Protein AF-A0A519YRK5-F1 (afdb_monomer_lite)

pLDDT: mean 95.74, std 6.8, range [46.75, 98.69]

Secondary structure (DSSP, 8-state):
-PPPPPGGGG-PPTT--GGGHHHHHHHHHHHHHHHHHTTT--GGGTT--GGG---HHHHHHHHHHHHHHHHHHHTTPPPPHHHHHHHHHTTS--TT---HHHHHHHHHHHHHHH-

Foldseek 3Di:
DDPDDQQVRVDADPPDDPVCRVVLSVLVNVLVVLCVVLVVPDLVQQLDQVVNHQGVVLVLLCLLLVLVVVVCVVVVHDDDPVSVVSVVCRSHADPVGDDSVVSSVSSVVSSVVVD

Sequence (115 aa):
MAQKLEVWQRGPVPNVTPILQPVAHALLQAREEINEYMLDYPLEKLWVRPAGMASVGFHLQHLSGVLDRVFTYAKGQPLSEFQFQQLSEEGNDSTSGYKVSDLINRYNLQVDKAM

Radius of gyration: 15.7 Å; chains: 1; bounding box: 41×33×37 Å

Structure (mmCIF, N/CA/C/O backbone):
data_AF-A0A519YRK5-F1
#
_entry.id   AF-A0A519YRK5-F1
#
loop_
_atom_site.group_PDB
_atom_site.id
_atom_site.type_symbol
_atom_site.label_atom_id
_atom_site.label_alt_id
_atom_site.label_comp_id
_atom_site.label_asym_id
_atom_site.label_entity_id
_atom_site.label_seq_id
_atom_site.pdbx_PDB_ins_code
_atom_site.Cartn_x
_atom_site.Cartn_y
_atom_site.Cartn_z
_atom_site.occupancy
_atom_site.B_iso_or_equiv
_atom_site.auth_seq_id
_atom_site.auth_comp_id
_atom_site.auth_asym_id
_atom_site.auth_atom_id
_atom_site.pdbx_PDB_model_num
ATOM 1 N N . MET A 1 1 ? -18.281 -19.815 -15.051 1.00 46.75 1 MET A N 1
ATOM 2 C CA . MET A 1 1 ? -17.504 -19.609 -13.812 1.00 46.75 1 MET A CA 1
ATOM 3 C C . MET A 1 1 ? -18.181 -18.487 -13.049 1.00 46.75 1 MET A C 1
ATOM 5 O O . MET A 1 1 ? -18.522 -17.500 -13.687 1.00 46.75 1 MET A O 1
ATOM 9 N N . ALA A 1 2 ? -18.481 -18.656 -11.761 1.00 56.06 2 ALA A N 1
ATOM 10 C CA . ALA A 1 2 ? -19.062 -17.565 -10.982 1.00 56.06 2 ALA A CA 1
ATOM 11 C C . ALA A 1 2 ? -18.014 -16.453 -10.841 1.00 56.06 2 ALA A C 1
ATOM 13 O O . ALA A 1 2 ? -16.861 -16.740 -10.520 1.00 56.06 2 ALA A O 1
ATOM 14 N N . GLN A 1 3 ? -18.397 -15.213 -11.131 1.00 80.25 3 GLN A N 1
ATOM 15 C CA . GLN A 1 3 ? -17.519 -14.065 -10.949 1.00 80.25 3 GLN A CA 1
ATOM 16 C C . GLN A 1 3 ? -17.228 -13.902 -9.454 1.00 80.25 3 GLN A C 1
ATOM 18 O O . GLN A 1 3 ? -18.146 -13.960 -8.633 1.00 80.25 3 GLN A O 1
ATOM 23 N N . LYS A 1 4 ? -15.948 -13.752 -9.097 1.00 89.19 4 LYS A N 1
ATOM 24 C CA . LYS A 1 4 ? -15.533 -13.472 -7.721 1.00 89.19 4 LYS A CA 1
ATOM 25 C C . LYS A 1 4 ? -16.191 -12.159 -7.298 1.00 89.19 4 LYS A C 1
ATOM 27 O O . LYS A 1 4 ? -15.974 -11.138 -7.941 1.00 89.19 4 LYS A O 1
ATOM 32 N N . LEU A 1 5 ? -17.013 -12.205 -6.252 1.00 96.25 5 LEU A N 1
ATOM 33 C CA . LEU A 1 5 ? -17.647 -11.010 -5.699 1.00 96.25 5 LEU A CA 1
ATOM 34 C C . LEU A 1 5 ? -16.571 -10.032 -5.223 1.00 96.25 5 LEU A C 1
ATOM 36 O O . LEU A 1 5 ? -15.593 -10.456 -4.603 1.00 96.25 5 LEU A O 1
ATOM 40 N N . GLU A 1 6 ? -16.756 -8.738 -5.459 1.00 96.88 6 GLU A N 1
ATOM 41 C CA . GLU A 1 6 ? -15.890 -7.705 -4.878 1.00 96.88 6 GLU A CA 1
ATOM 42 C C . GLU A 1 6 ? -16.026 -7.701 -3.353 1.00 96.88 6 GLU A C 1
ATOM 44 O O . GLU A 1 6 ? -17.045 -8.138 -2.815 1.00 96.88 6 GLU A O 1
ATOM 49 N N . VAL A 1 7 ? -15.013 -7.228 -2.627 1.00 97.88 7 VAL A N 1
ATOM 50 C CA . VAL A 1 7 ? -14.988 -7.333 -1.159 1.00 97.88 7 VAL A CA 1
ATOM 51 C C . VAL A 1 7 ? -16.215 -6.677 -0.510 1.00 97.88 7 VAL A C 1
ATOM 53 O O . VAL A 1 7 ? -16.791 -7.255 0.411 1.00 97.88 7 VAL A O 1
ATOM 56 N N . TRP A 1 8 ? -16.687 -5.539 -1.026 1.00 97.25 8 TRP A N 1
ATOM 57 C CA . TRP A 1 8 ? -17.882 -4.862 -0.502 1.00 97.25 8 TRP A CA 1
ATOM 58 C C . TRP A 1 8 ? -19.176 -5.679 -0.668 1.00 97.25 8 TRP A C 1
ATOM 60 O O . TRP A 1 8 ? -20.111 -5.530 0.118 1.00 97.25 8 TRP A O 1
ATOM 70 N N . GLN A 1 9 ? -19.234 -6.581 -1.654 1.00 97.50 9 GLN A N 1
ATOM 71 C CA . GLN A 1 9 ? -20.386 -7.455 -1.910 1.00 97.50 9 GLN A CA 1
ATOM 72 C C . GLN A 1 9 ? -20.417 -8.677 -0.982 1.00 97.50 9 GLN A C 1
ATOM 74 O O . GLN A 1 9 ? -21.390 -9.430 -0.985 1.00 97.50 9 GLN A O 1
ATOM 79 N N . ARG A 1 10 ? -19.361 -8.898 -0.188 1.00 96.81 10 ARG A N 1
ATOM 80 C CA . ARG A 1 10 ? -19.217 -10.066 0.701 1.00 96.81 10 ARG A CA 1
ATOM 81 C C . ARG A 1 10 ? -19.755 -9.823 2.111 1.00 96.81 10 ARG A C 1
ATOM 83 O O . ARG A 1 10 ? -19.690 -10.719 2.948 1.00 96.81 10 ARG A O 1
ATOM 90 N N . GLY A 1 11 ? -20.308 -8.638 2.367 1.00 96.88 11 GLY A N 1
ATOM 91 C CA . GLY A 1 11 ? -20.861 -8.255 3.663 1.00 96.88 11 GLY A CA 1
ATOM 92 C C . GLY A 1 11 ? -19.851 -7.558 4.584 1.00 96.88 11 GLY A C 1
ATOM 93 O O . GLY A 1 11 ? -18.763 -7.171 4.151 1.00 96.88 11 GLY A O 1
ATOM 94 N N . PRO A 1 12 ? -20.225 -7.321 5.852 1.00 97.88 12 PRO A N 1
ATOM 95 C CA . PRO A 1 12 ? -19.414 -6.543 6.781 1.00 97.88 12 PRO A CA 1
ATOM 96 C C . PRO A 1 12 ? -18.146 -7.290 7.212 1.00 97.88 12 PRO A C 1
ATOM 98 O O . PRO A 1 12 ? -18.176 -8.486 7.499 1.00 97.88 12 PRO A O 1
ATOM 101 N N . VAL A 1 13 ? -17.042 -6.554 7.331 1.00 98.12 13 VAL A N 1
ATOM 102 C CA . VAL A 1 13 ? -15.798 -7.043 7.929 1.00 98.12 13 VAL A CA 1
ATOM 103 C C . VAL A 1 13 ? -15.972 -7.119 9.454 1.00 98.12 13 VAL A C 1
ATOM 105 O O . VAL A 1 13 ? -16.388 -6.120 10.057 1.00 98.12 13 VAL A O 1
ATOM 108 N N . PRO A 1 14 ? -15.687 -8.268 10.100 1.00 96.94 14 PRO A N 1
ATOM 109 C CA . PRO A 1 14 ? -15.778 -8.402 11.552 1.00 96.94 14 PRO A CA 1
ATOM 110 C C . PRO A 1 14 ? -14.907 -7.378 12.282 1.00 96.94 14 PRO A C 1
ATOM 112 O O . PRO A 1 14 ? -13.838 -7.016 11.804 1.00 96.94 14 PRO A O 1
ATOM 115 N N . ASN A 1 15 ? -15.347 -6.943 13.465 1.00 96.00 15 ASN A N 1
ATOM 116 C CA . ASN A 1 15 ? -14.627 -6.000 14.335 1.00 96.00 15 ASN A CA 1
ATOM 117 C C . ASN A 1 15 ? -14.379 -4.594 13.743 1.00 96.00 15 ASN A C 1
ATOM 119 O O . ASN A 1 15 ? -13.685 -3.794 14.363 1.00 96.00 15 ASN A O 1
ATOM 123 N N . VAL A 1 16 ? -14.997 -4.251 12.605 1.00 97.50 16 VAL A N 1
ATOM 124 C CA . VAL A 1 16 ? -14.956 -2.904 12.015 1.00 97.50 16 VAL A CA 1
ATOM 125 C C . VAL A 1 16 ? -16.280 -2.178 12.258 1.00 97.50 16 VAL A C 1
ATOM 127 O O . VAL A 1 16 ? -17.353 -2.660 11.882 1.00 97.50 16 VAL A O 1
ATOM 130 N N . THR A 1 17 ? -16.218 -0.987 12.860 1.00 97.00 17 THR A N 1
ATOM 131 C CA . THR A 1 17 ? -17.389 -0.124 13.095 1.00 97.00 17 THR A CA 1
ATOM 132 C C . THR A 1 17 ? -18.146 0.144 11.785 1.00 97.00 17 THR A C 1
ATOM 134 O O . THR A 1 17 ? -17.496 0.436 10.781 1.00 97.00 17 THR A O 1
ATOM 137 N N . PRO A 1 18 ? -19.497 0.132 11.760 1.00 97.25 18 PRO A N 1
ATOM 138 C CA . 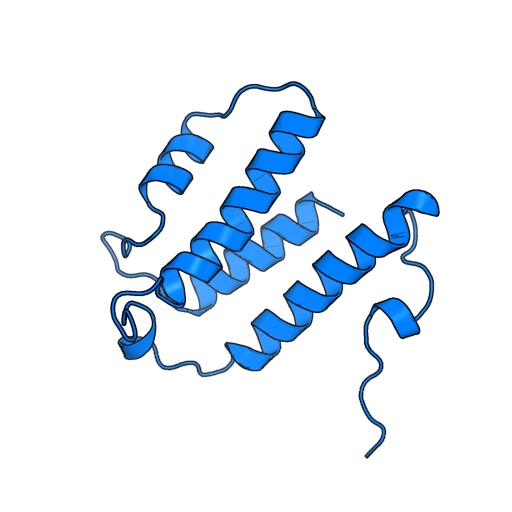PRO A 1 18 ? -20.278 0.257 10.523 1.00 97.25 18 PRO A CA 1
ATOM 139 C C . PRO A 1 18 ? -19.888 1.429 9.612 1.00 97.25 18 PRO A C 1
ATOM 141 O O . PRO A 1 18 ? -19.811 1.260 8.400 1.00 97.25 18 PRO A O 1
ATOM 144 N N . ILE A 1 19 ? -19.575 2.597 10.182 1.00 97.81 19 ILE A N 1
ATOM 145 C CA . ILE A 1 19 ? -19.186 3.786 9.406 1.00 97.81 19 ILE A CA 1
ATOM 146 C C . ILE A 1 19 ? -17.819 3.647 8.708 1.00 97.81 19 ILE A C 1
ATOM 148 O O . ILE A 1 19 ? -17.551 4.353 7.743 1.00 97.81 19 ILE A O 1
ATOM 152 N N . LEU A 1 20 ? -16.965 2.725 9.167 1.00 96.88 20 LEU A N 1
ATOM 153 C CA . LEU A 1 20 ? -15.633 2.461 8.612 1.00 96.88 20 LEU A CA 1
ATOM 154 C C . LEU A 1 20 ? -15.604 1.262 7.651 1.00 96.88 20 LEU A C 1
ATOM 156 O O . LEU A 1 20 ? -14.566 0.995 7.050 1.00 96.88 20 LEU A O 1
ATOM 160 N N . GLN A 1 21 ? -16.730 0.565 7.462 1.00 98.19 21 GLN A N 1
ATOM 161 C CA . GLN A 1 21 ? -16.826 -0.579 6.547 1.00 98.19 21 GLN A CA 1
ATOM 162 C C . GLN A 1 21 ? -16.338 -0.255 5.123 1.00 98.19 21 GLN A C 1
ATOM 164 O O . GLN A 1 21 ? -15.522 -1.021 4.615 1.00 98.19 21 GLN A O 1
ATOM 169 N N . PRO A 1 22 ? -16.700 0.889 4.498 1.00 98.00 22 PRO A N 1
ATOM 170 C CA . PRO A 1 22 ? -16.210 1.209 3.156 1.00 98.00 22 PRO A CA 1
ATOM 171 C C . PRO A 1 22 ? -14.682 1.324 3.072 1.00 98.00 22 PRO A C 1
ATOM 173 O O . PRO A 1 22 ? -14.092 0.937 2.067 1.00 98.00 22 PRO A O 1
ATOM 176 N N . VAL A 1 23 ? -14.031 1.819 4.132 1.00 97.06 23 VAL A N 1
ATOM 177 C CA . VAL A 1 23 ? -12.565 1.921 4.193 1.00 97.06 23 VAL A CA 1
ATOM 178 C C . VAL A 1 23 ? -11.947 0.528 4.275 1.00 97.06 23 VAL A C 1
ATOM 180 O O . VAL A 1 23 ? -11.052 0.215 3.496 1.00 97.06 23 VAL A O 1
ATOM 183 N N . ALA A 1 24 ? -12.460 -0.330 5.159 1.00 98.25 24 ALA A N 1
ATOM 184 C CA . ALA A 1 24 ? -12.008 -1.715 5.273 1.00 98.25 24 ALA A CA 1
ATOM 185 C C . ALA A 1 24 ? -12.184 -2.490 3.958 1.00 98.25 24 ALA A C 1
ATOM 187 O O . ALA A 1 24 ? -11.262 -3.165 3.503 1.00 98.25 24 ALA A O 1
ATOM 188 N N . HIS A 1 25 ? -13.344 -2.355 3.307 1.00 98.56 25 HIS A N 1
ATOM 189 C CA . HIS A 1 25 ? -13.605 -2.973 2.008 1.00 98.56 25 HIS A CA 1
ATOM 190 C C . HIS A 1 25 ? -12.632 -2.488 0.936 1.00 98.56 25 HIS A C 1
ATOM 192 O O . HIS A 1 25 ? -12.099 -3.317 0.207 1.00 98.56 25 HIS A O 1
ATOM 198 N N . ALA A 1 26 ? -12.359 -1.182 0.863 1.00 98.12 26 ALA A N 1
ATOM 199 C CA . ALA A 1 26 ? -11.423 -0.624 -0.110 1.00 98.12 26 ALA A CA 1
ATOM 200 C C . ALA A 1 26 ? -9.986 -1.128 0.105 1.00 98.12 26 ALA A C 1
ATOM 202 O O . ALA A 1 26 ? -9.323 -1.505 -0.859 1.00 98.12 26 ALA A O 1
ATOM 203 N N . LEU A 1 27 ? -9.513 -1.186 1.355 1.00 98.25 27 LEU A N 1
ATOM 204 C CA . LEU A 1 27 ? -8.172 -1.688 1.676 1.00 98.25 27 LEU A CA 1
ATOM 205 C C . LEU A 1 27 ? -8.013 -3.173 1.326 1.00 98.25 27 LEU A C 1
ATOM 207 O O . LEU A 1 27 ? -7.003 -3.578 0.749 1.00 98.25 27 LEU A O 1
ATOM 211 N N . LEU A 1 28 ? -9.020 -3.985 1.646 1.00 98.44 28 LEU A N 1
ATOM 212 C CA . LEU A 1 28 ? -9.031 -5.409 1.318 1.00 98.44 28 LEU A CA 1
ATOM 213 C C . LEU A 1 28 ? -9.173 -5.652 -0.193 1.00 98.44 28 LEU A C 1
ATOM 215 O O . LEU A 1 28 ? -8.505 -6.537 -0.721 1.00 98.44 28 LEU A O 1
ATOM 219 N N . GLN A 1 29 ? -9.984 -4.858 -0.900 1.00 98.44 29 GLN A N 1
ATOM 220 C CA . GLN A 1 29 ? -10.118 -4.939 -2.358 1.00 98.44 29 GLN A CA 1
ATOM 221 C C . GLN A 1 29 ? -8.791 -4.597 -3.043 1.00 98.44 29 GLN A C 1
ATOM 223 O O . GLN A 1 29 ? -8.296 -5.391 -3.839 1.00 98.44 29 GLN A O 1
ATOM 228 N N . ALA A 1 30 ? -8.170 -3.474 -2.668 1.00 98.25 30 ALA A N 1
ATOM 229 C CA . ALA A 1 30 ? -6.875 -3.069 -3.203 1.00 98.25 30 ALA A CA 1
ATOM 230 C C . ALA A 1 30 ? -5.798 -4.130 -2.935 1.00 98.25 30 ALA A C 1
ATOM 232 O O . ALA A 1 30 ? -4.996 -4.434 -3.815 1.00 98.25 30 ALA A O 1
ATOM 233 N N . ARG A 1 31 ? -5.801 -4.754 -1.747 1.00 98.50 31 ARG A N 1
ATOM 234 C CA . ARG A 1 31 ? -4.915 -5.884 -1.444 1.00 98.50 31 ARG A CA 1
ATOM 235 C C . ARG A 1 31 ? -5.127 -7.036 -2.424 1.00 98.50 31 ARG A C 1
ATOM 237 O O . ARG A 1 31 ? -4.149 -7.533 -2.974 1.00 98.50 31 ARG A O 1
ATOM 244 N N . GLU A 1 32 ? -6.363 -7.478 -2.634 1.00 98.12 32 GLU A N 1
ATOM 245 C CA . GLU A 1 32 ? -6.644 -8.590 -3.548 1.00 98.12 32 GLU A CA 1
ATOM 246 C C . GLU A 1 32 ? -6.206 -8.284 -4.980 1.00 98.12 32 GLU A C 1
ATOM 248 O O . GLU A 1 32 ? -5.503 -9.093 -5.581 1.00 98.12 32 GLU A O 1
ATOM 253 N N . GLU A 1 33 ? -6.552 -7.104 -5.487 1.00 97.81 33 GLU A N 1
ATOM 254 C CA . GLU A 1 33 ? -6.210 -6.676 -6.843 1.00 97.81 33 GLU A CA 1
ATOM 255 C C . GLU A 1 33 ? -4.702 -6.540 -7.042 1.00 97.81 33 GLU A C 1
ATOM 257 O O . GLU A 1 33 ? -4.180 -6.961 -8.068 1.00 97.81 33 GLU A O 1
ATOM 262 N N . ILE A 1 34 ? -3.972 -6.011 -6.058 1.00 98.19 34 ILE A N 1
ATOM 263 C CA . ILE A 1 34 ? -2.510 -5.912 -6.141 1.00 98.19 34 ILE A CA 1
ATOM 264 C C . ILE A 1 34 ? -1.879 -7.302 -6.175 1.00 98.19 34 ILE A C 1
ATOM 266 O O . ILE A 1 34 ? -0.990 -7.533 -6.986 1.00 98.19 34 ILE A O 1
ATOM 270 N N . ASN A 1 35 ? -2.327 -8.242 -5.339 1.00 98.19 35 ASN A N 1
ATOM 271 C CA . ASN A 1 35 ? -1.772 -9.600 -5.366 1.00 98.19 35 ASN A CA 1
ATOM 272 C C . ASN A 1 35 ? -2.124 -10.337 -6.670 1.00 98.19 35 ASN A C 1
ATOM 274 O O . ASN A 1 35 ? -1.321 -11.136 -7.141 1.00 98.19 35 ASN A O 1
ATOM 278 N N . GLU A 1 36 ? -3.288 -10.061 -7.262 1.00 97.06 36 GLU A N 1
ATOM 279 C CA . GLU A 1 36 ? -3.708 -10.645 -8.538 1.00 97.06 36 GLU A CA 1
ATOM 280 C C . GLU A 1 36 ? -2.949 -10.043 -9.730 1.00 97.06 36 GLU A C 1
ATOM 282 O O . GLU A 1 36 ? -2.321 -10.771 -10.493 1.00 97.06 36 GLU A O 1
ATOM 287 N N . TYR A 1 37 ? -2.952 -8.717 -9.878 1.00 97.12 37 TYR A N 1
ATOM 288 C CA . TYR A 1 37 ? -2.362 -8.039 -11.037 1.00 97.12 37 TYR A CA 1
ATOM 289 C C . TYR A 1 37 ? -0.837 -7.992 -11.020 1.00 97.12 37 TYR A C 1
ATOM 291 O O . TYR A 1 37 ? -0.221 -7.817 -12.072 1.00 97.12 37 TYR A O 1
ATOM 299 N N . MET A 1 38 ? -0.222 -8.132 -9.845 1.00 97.62 38 MET A N 1
ATOM 300 C CA . MET A 1 38 ? 1.233 -8.162 -9.725 1.00 97.62 38 MET A CA 1
ATOM 301 C C . MET A 1 38 ? 1.813 -9.581 -9.748 1.00 97.62 38 MET A C 1
ATOM 303 O O . MET A 1 38 ? 3.038 -9.729 -9.705 1.00 97.62 38 MET A O 1
ATOM 307 N N . LEU A 1 39 ? 0.969 -10.617 -9.832 1.00 95.31 39 LEU A N 1
ATOM 308 C CA . LEU A 1 39 ? 1.422 -11.991 -10.024 1.00 95.31 39 LEU A CA 1
ATOM 309 C C . LEU A 1 39 ? 2.212 -12.090 -11.335 1.00 95.31 39 LEU A C 1
ATOM 311 O O . LEU A 1 39 ? 1.739 -11.667 -12.387 1.00 95.31 39 LEU A O 1
ATOM 315 N N . ASP A 1 40 ? 3.434 -12.617 -11.253 1.00 95.50 40 ASP A N 1
ATOM 316 C CA . ASP A 1 40 ? 4.365 -12.749 -12.381 1.00 95.50 40 ASP A CA 1
ATOM 317 C C . ASP A 1 40 ? 4.638 -11.437 -13.146 1.00 95.50 40 ASP A C 1
ATOM 319 O O . ASP A 1 40 ? 5.059 -11.452 -14.308 1.00 95.50 40 ASP A O 1
ATOM 323 N N . TYR A 1 41 ? 4.434 -10.279 -12.503 1.00 97.56 41 TYR A N 1
ATOM 324 C CA . TYR A 1 41 ? 4.720 -8.995 -13.132 1.00 97.56 41 TYR A CA 1
ATOM 325 C C . TYR A 1 41 ? 6.221 -8.881 -13.459 1.00 97.56 41 TYR A C 1
ATOM 327 O O . TYR A 1 41 ? 7.055 -9.106 -12.573 1.00 97.56 41 TYR A O 1
ATOM 335 N N . PRO A 1 42 ? 6.602 -8.496 -14.693 1.00 96.94 42 PRO A N 1
ATOM 336 C CA . PRO A 1 42 ? 8.004 -8.492 -15.097 1.00 96.94 42 PRO A CA 1
ATOM 337 C C . PRO A 1 42 ? 8.828 -7.463 -14.318 1.00 96.94 42 PRO A C 1
ATOM 339 O O . PRO A 1 42 ? 8.519 -6.266 -14.325 1.00 96.94 42 PRO A O 1
ATOM 342 N N . LEU A 1 43 ? 9.902 -7.919 -13.670 1.00 96.00 43 LEU A N 1
ATOM 343 C CA . LEU A 1 43 ? 10.757 -7.081 -12.826 1.00 96.00 43 LEU A CA 1
ATOM 344 C C . LEU A 1 43 ? 11.362 -5.908 -13.609 1.00 96.00 43 LEU A C 1
ATOM 346 O O . LEU A 1 43 ? 11.405 -4.782 -13.121 1.00 96.00 43 LEU A O 1
ATOM 350 N N . GLU A 1 44 ? 11.758 -6.140 -14.856 1.00 95.38 44 GLU A N 1
ATOM 351 C CA . GLU A 1 44 ? 12.325 -5.127 -15.744 1.00 95.38 44 GLU A CA 1
ATOM 352 C C . GLU A 1 44 ? 11.345 -3.988 -16.076 1.00 95.38 44 GLU A C 1
ATOM 354 O O . GLU A 1 44 ? 11.766 -2.907 -16.486 1.00 95.38 44 GLU A O 1
ATOM 359 N N . LYS A 1 45 ? 10.037 -4.198 -15.869 1.00 96.81 45 LYS A N 1
ATOM 360 C CA . LYS A 1 45 ? 8.998 -3.176 -16.055 1.00 96.81 45 LYS A CA 1
ATOM 361 C C . LYS A 1 45 ? 8.654 -2.421 -14.775 1.00 96.81 45 LYS A C 1
ATOM 363 O O . LYS A 1 45 ? 7.854 -1.488 -14.837 1.00 96.81 45 LYS A O 1
ATOM 368 N N . LEU A 1 46 ? 9.211 -2.802 -13.623 1.00 96.88 46 LEU A N 1
ATOM 369 C CA . LEU A 1 46 ? 8.834 -2.242 -12.323 1.00 96.88 46 LEU A CA 1
ATOM 370 C C . LEU A 1 46 ? 9.100 -0.733 -12.250 1.00 96.88 46 LEU A C 1
ATOM 372 O O . LEU A 1 46 ? 8.249 0.028 -11.792 1.00 96.88 46 LEU A O 1
ATOM 376 N N . TRP A 1 47 ? 10.245 -0.295 -12.772 1.00 96.94 47 TRP A N 1
ATOM 377 C CA . TRP A 1 47 ? 10.704 1.097 -12.700 1.00 96.94 47 TRP A CA 1
ATOM 378 C C . TRP A 1 47 ? 10.521 1.888 -13.997 1.00 96.94 47 TRP A C 1
ATOM 380 O O . TRP A 1 47 ? 10.903 3.056 -14.070 1.00 96.94 47 TRP A O 1
ATOM 390 N N . VAL A 1 48 ? 9.910 1.286 -15.022 1.00 96.88 48 VAL A N 1
ATOM 391 C CA . VAL A 1 48 ? 9.583 1.994 -16.266 1.00 96.88 48 VAL A CA 1
ATOM 392 C C . VAL A 1 48 ? 8.594 3.117 -15.957 1.00 96.88 48 VAL A C 1
ATOM 394 O O . VAL A 1 48 ? 7.659 2.935 -15.180 1.00 96.88 48 VAL A O 1
ATOM 397 N N . ARG A 1 49 ? 8.798 4.279 -16.586 1.00 97.19 49 ARG A N 1
ATOM 398 C CA . ARG A 1 49 ? 7.952 5.475 -16.460 1.00 97.19 49 ARG A CA 1
ATOM 399 C C . ARG A 1 49 ? 7.237 5.760 -17.785 1.00 97.19 49 ARG A C 1
ATOM 401 O O . ARG A 1 49 ? 7.758 6.530 -18.599 1.00 97.19 49 ARG A O 1
ATOM 408 N N . PRO A 1 50 ? 6.075 5.131 -18.051 1.00 94.00 50 PRO A N 1
ATOM 409 C CA . PRO A 1 50 ? 5.342 5.332 -19.297 1.00 94.00 50 PRO A CA 1
ATOM 410 C C . PRO A 1 50 ? 4.982 6.808 -19.468 1.00 94.00 50 PRO A C 1
ATOM 412 O O . PRO A 1 50 ? 4.416 7.409 -18.560 1.00 94.00 50 PRO A O 1
ATOM 415 N N . ALA A 1 51 ? 5.344 7.406 -20.605 1.00 95.81 51 ALA A N 1
ATOM 416 C CA . ALA A 1 51 ? 5.134 8.834 -20.877 1.00 95.81 51 ALA A CA 1
ATOM 417 C C . ALA A 1 51 ? 5.660 9.785 -19.771 1.00 95.81 51 ALA A C 1
ATOM 419 O O . ALA A 1 51 ? 5.128 10.873 -19.580 1.00 95.81 51 ALA A O 1
ATOM 420 N N . GLY A 1 52 ? 6.695 9.378 -19.022 1.00 94.62 52 GLY A N 1
ATOM 421 C CA . GLY A 1 52 ? 7.248 10.166 -17.912 1.00 94.62 52 GLY A CA 1
ATOM 422 C C . GLY A 1 52 ? 6.429 10.124 -16.614 1.00 94.62 52 GLY A C 1
ATOM 423 O O . GLY A 1 52 ? 6.822 10.763 -15.633 1.00 94.62 52 GLY A O 1
ATOM 424 N N . MET A 1 53 ? 5.341 9.351 -16.570 1.00 96.31 53 MET A N 1
ATOM 425 C CA . MET A 1 53 ? 4.484 9.197 -15.392 1.00 96.31 53 MET A CA 1
ATOM 426 C C . MET A 1 53 ? 5.150 8.356 -14.295 1.00 96.31 53 MET A C 1
ATOM 428 O O . MET A 1 53 ? 6.274 7.867 -14.446 1.00 96.31 53 MET A O 1
ATOM 432 N N . ALA A 1 54 ? 4.467 8.230 -13.158 1.00 96.50 54 ALA A N 1
ATOM 433 C CA . ALA A 1 54 ? 4.878 7.348 -12.076 1.00 96.50 54 ALA A CA 1
ATOM 434 C C . ALA A 1 54 ? 5.016 5.892 -12.560 1.00 96.50 54 ALA A C 1
ATOM 436 O O . ALA A 1 54 ? 4.244 5.420 -13.395 1.00 96.50 54 ALA A O 1
ATOM 437 N N . SER A 1 55 ? 6.031 5.198 -12.045 1.00 98.06 55 SER A N 1
ATOM 438 C CA . SER A 1 55 ? 6.256 3.781 -12.323 1.00 98.06 55 SER A CA 1
ATOM 439 C C . SER A 1 55 ? 5.366 2.894 -11.449 1.00 98.06 55 SER A C 1
ATOM 441 O O . SER A 1 55 ? 4.814 3.335 -10.438 1.00 98.06 55 SER A O 1
ATOM 443 N N . VAL A 1 56 ? 5.259 1.610 -11.796 1.00 97.62 56 VAL A N 1
ATOM 444 C CA . VAL A 1 56 ? 4.559 0.630 -10.947 1.00 97.62 56 VAL A CA 1
ATOM 445 C C . VAL A 1 56 ? 5.257 0.484 -9.591 1.00 97.62 56 VAL A C 1
ATOM 447 O O . VAL A 1 56 ? 4.590 0.446 -8.560 1.00 97.62 56 VAL A O 1
ATOM 450 N N . GLY A 1 57 ? 6.593 0.503 -9.569 1.00 97.94 57 GLY A N 1
ATOM 451 C CA . GLY A 1 57 ? 7.390 0.487 -8.342 1.00 97.94 57 GLY A CA 1
ATOM 452 C C .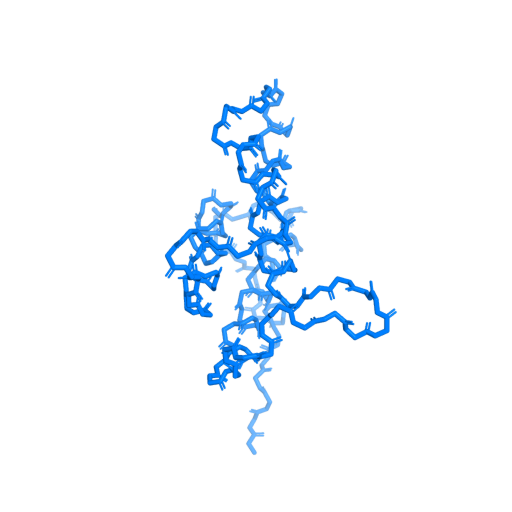 GLY A 1 57 ? 7.095 1.683 -7.438 1.00 97.94 57 GLY A C 1
ATOM 453 O O . GLY A 1 57 ? 6.853 1.493 -6.246 1.00 97.94 57 GLY A O 1
ATOM 454 N N . PHE A 1 58 ? 6.989 2.890 -8.013 1.00 98.38 58 PHE A N 1
ATOM 455 C CA . PHE A 1 58 ? 6.543 4.078 -7.279 1.00 98.38 58 PHE A CA 1
ATOM 456 C C . PHE A 1 58 ? 5.160 3.858 -6.664 1.00 98.38 58 PHE A C 1
ATOM 458 O O . PHE A 1 58 ? 4.983 4.098 -5.475 1.00 98.38 58 PHE A O 1
ATOM 465 N N . HIS A 1 59 ? 4.179 3.387 -7.441 1.00 98.12 59 HIS A N 1
ATOM 466 C CA . HIS A 1 59 ? 2.818 3.205 -6.935 1.00 98.12 59 HIS A CA 1
ATOM 467 C C . HIS A 1 59 ? 2.752 2.187 -5.790 1.00 98.12 59 HIS A C 1
ATOM 469 O O . HIS A 1 59 ? 2.066 2.443 -4.803 1.00 98.12 59 HIS A O 1
ATOM 475 N N . LEU A 1 60 ? 3.499 1.082 -5.858 1.00 98.12 60 LEU A N 1
ATOM 476 C CA . LEU A 1 60 ? 3.537 0.089 -4.778 1.00 98.12 60 LEU A CA 1
ATOM 477 C C . LEU A 1 60 ? 4.233 0.619 -3.512 1.00 98.12 60 LEU A C 1
ATOM 479 O O . LEU A 1 60 ? 3.740 0.412 -2.397 1.00 98.12 60 LEU A O 1
ATOM 483 N N . GLN A 1 61 ? 5.344 1.351 -3.662 1.00 98.25 61 GLN A N 1
ATOM 484 C CA . GLN A 1 61 ? 5.981 2.050 -2.538 1.00 98.25 61 GLN A CA 1
ATOM 485 C C . GLN A 1 61 ? 5.014 3.063 -1.915 1.00 98.25 61 GLN A C 1
ATOM 487 O O . GLN A 1 61 ? 4.799 3.048 -0.700 1.00 98.25 61 GLN A O 1
ATOM 492 N N . HIS A 1 62 ? 4.380 3.883 -2.753 1.00 98.31 62 HIS A N 1
ATOM 493 C CA . HIS A 1 62 ? 3.476 4.943 -2.338 1.00 98.31 62 HIS A CA 1
ATOM 494 C C . HIS A 1 62 ? 2.241 4.402 -1.620 1.00 98.31 62 HIS A C 1
ATOM 496 O O . HIS A 1 62 ? 1.908 4.904 -0.555 1.00 98.31 62 HIS A O 1
ATOM 502 N N . LEU A 1 63 ? 1.587 3.356 -2.135 1.00 98.00 63 LEU A N 1
ATOM 503 C CA . LEU A 1 63 ? 0.390 2.762 -1.524 1.00 98.00 63 LEU A CA 1
ATOM 504 C C . LEU A 1 63 ? 0.636 2.307 -0.082 1.00 98.00 63 LEU A C 1
ATOM 506 O O . LEU A 1 63 ? -0.169 2.584 0.807 1.00 98.00 63 LEU A O 1
ATOM 510 N N . SER A 1 64 ? 1.765 1.641 0.166 1.00 97.44 64 SER A N 1
ATOM 511 C CA . SER A 1 64 ? 2.137 1.230 1.522 1.00 97.44 64 SER A CA 1
ATOM 512 C C . SER A 1 64 ? 2.559 2.420 2.394 1.00 97.44 64 SER A C 1
ATOM 514 O O . SER A 1 64 ? 2.112 2.532 3.532 1.00 97.44 64 SER A O 1
ATOM 516 N N . GLY A 1 65 ? 3.365 3.346 1.866 1.00 98.06 65 GLY A N 1
ATOM 517 C CA . GLY A 1 65 ? 3.832 4.516 2.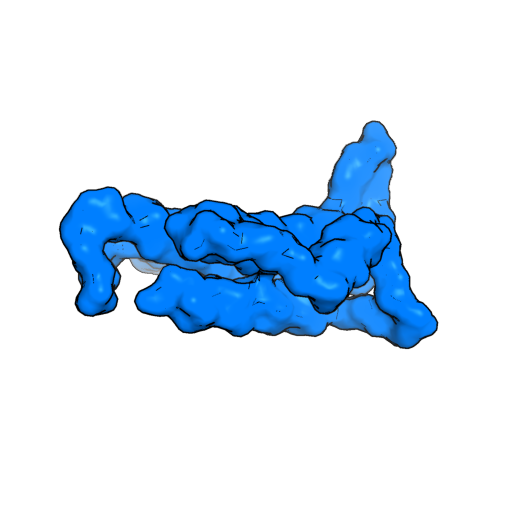611 1.00 98.06 65 GLY A CA 1
ATOM 518 C C . GLY A 1 65 ? 2.706 5.484 2.982 1.00 98.06 65 GLY A C 1
ATOM 519 O O . GLY A 1 65 ? 2.635 5.951 4.116 1.00 98.06 65 GLY A O 1
ATOM 520 N N . VAL A 1 66 ? 1.795 5.779 2.055 1.00 97.69 66 VAL A N 1
ATOM 521 C CA . VAL A 1 66 ? 0.690 6.717 2.288 1.00 97.69 66 VAL A CA 1
ATOM 522 C C . VAL A 1 66 ? -0.306 6.167 3.302 1.00 97.69 66 VAL A C 1
ATOM 524 O O . VAL A 1 66 ? -0.742 6.920 4.170 1.00 97.69 66 VAL A O 1
ATOM 527 N N . LEU A 1 67 ? -0.612 4.865 3.254 1.00 98.25 67 LEU A N 1
ATOM 528 C CA . LEU A 1 67 ? -1.498 4.225 4.224 1.00 98.25 67 LEU A CA 1
ATOM 529 C C . LEU A 1 67 ? -0.935 4.338 5.646 1.00 98.25 67 LEU A C 1
ATOM 531 O O . LEU A 1 67 ? -1.663 4.699 6.568 1.00 98.25 67 LEU A O 1
ATOM 535 N N . ASP A 1 68 ? 0.367 4.100 5.812 1.00 98.38 68 ASP A N 1
ATOM 536 C CA . ASP A 1 68 ? 1.043 4.261 7.100 1.00 98.38 68 ASP A CA 1
ATOM 537 C C . ASP A 1 68 ? 0.966 5.702 7.617 1.00 98.38 68 ASP A C 1
ATOM 539 O O . ASP A 1 68 ? 0.483 5.963 8.721 1.00 98.38 68 ASP A O 1
ATOM 543 N N . ARG A 1 69 ? 1.352 6.665 6.775 1.00 98.38 69 ARG A N 1
ATOM 544 C CA . ARG A 1 69 ? 1.392 8.084 7.149 1.00 98.38 69 ARG A CA 1
ATOM 545 C C . ARG A 1 69 ? 0.008 8.652 7.467 1.00 98.38 69 ARG A C 1
ATOM 547 O O . ARG A 1 69 ? -0.127 9.399 8.431 1.00 98.38 69 ARG A O 1
ATOM 554 N N . VAL A 1 70 ? -1.033 8.287 6.713 1.00 97.75 70 VAL A N 1
ATOM 555 C CA . VAL A 1 70 ? -2.409 8.751 6.981 1.00 97.75 70 VAL A CA 1
ATOM 556 C C . VAL A 1 70 ? -2.903 8.257 8.343 1.00 97.75 70 VAL A C 1
ATOM 558 O O . VAL A 1 70 ? -3.510 9.034 9.080 1.00 97.75 70 VAL A O 1
ATOM 561 N N . PHE A 1 71 ? -2.594 7.017 8.731 1.00 97.06 71 PHE A N 1
ATOM 562 C CA . PHE A 1 71 ? -2.935 6.508 10.064 1.00 97.06 71 PHE A CA 1
ATOM 563 C C . PHE A 1 71 ? -2.120 7.180 11.176 1.00 97.06 71 PHE A C 1
ATOM 565 O O . PHE A 1 71 ? -2.653 7.422 12.259 1.00 97.06 71 PHE A O 1
ATOM 572 N N . THR A 1 72 ? -0.857 7.532 10.924 1.00 98.25 72 THR A N 1
ATOM 573 C CA . THR A 1 72 ? -0.059 8.361 11.843 1.00 98.25 72 THR A CA 1
ATOM 574 C C . THR A 1 72 ? -0.701 9.733 12.056 1.00 98.25 72 THR A C 1
ATOM 576 O O . THR A 1 72 ? -0.891 10.155 13.198 1.00 98.25 72 THR A O 1
ATOM 579 N N . TYR A 1 73 ? -1.133 10.400 10.983 1.00 98.06 73 TYR A N 1
ATOM 580 C CA . TYR A 1 73 ? -1.817 11.692 11.081 1.00 98.06 73 TYR A CA 1
ATOM 581 C C . TYR A 1 73 ? -3.171 11.594 11.780 1.00 98.06 73 TYR A C 1
ATOM 583 O O . TYR A 1 73 ? -3.491 12.448 12.604 1.00 98.06 73 TYR A O 1
ATOM 591 N N . ALA A 1 74 ? -3.943 10.535 11.523 1.00 96.06 74 ALA A N 1
ATOM 592 C CA . ALA A 1 74 ? -5.211 10.294 12.208 1.00 96.06 74 ALA A CA 1
ATOM 593 C C . ALA A 1 74 ? -5.037 10.144 13.733 1.00 96.06 74 ALA A C 1
ATOM 595 O O . ALA A 1 74 ? -5.938 10.485 14.495 1.00 96.06 74 ALA A O 1
ATOM 596 N N . LYS A 1 75 ? -3.860 9.687 14.186 1.00 97.19 75 LYS A N 1
ATOM 597 C CA . LYS A 1 75 ? -3.476 9.609 15.606 1.00 97.19 75 LYS A CA 1
ATOM 598 C C . LYS A 1 75 ? -2.902 10.920 16.162 1.00 97.19 75 LYS A C 1
ATOM 600 O O . LYS A 1 75 ? -2.503 10.954 17.323 1.00 97.19 75 LYS A O 1
ATOM 605 N N . GLY A 1 76 ? -2.824 11.984 15.359 1.00 98.25 76 GLY A N 1
ATOM 606 C CA . GLY A 1 76 ? -2.218 13.260 15.750 1.00 98.25 76 GLY A CA 1
ATOM 607 C C . GLY A 1 76 ? -0.707 13.173 15.986 1.00 98.25 76 GLY A C 1
ATOM 608 O O . GLY A 1 76 ? -0.159 13.967 16.747 1.00 98.25 76 GLY A O 1
ATOM 609 N N . GLN A 1 77 ? -0.036 12.190 15.382 1.00 98.44 77 GLN A N 1
ATOM 610 C CA . GLN A 1 77 ? 1.391 11.945 15.575 1.00 98.44 77 GLN A CA 1
ATOM 611 C C . GLN A 1 77 ? 2.223 12.546 14.429 1.00 98.44 77 GLN A C 1
ATOM 613 O O . GLN A 1 77 ? 1.752 12.600 13.289 1.00 98.44 77 GLN A O 1
ATOM 618 N N . PRO A 1 78 ? 3.464 12.992 14.701 1.00 98.25 78 PRO A N 1
ATOM 619 C CA . PRO A 1 78 ? 4.402 13.354 13.647 1.00 98.25 78 PRO A CA 1
ATOM 620 C C . PRO A 1 78 ? 4.922 12.102 12.932 1.00 98.25 78 PRO A C 1
ATOM 622 O O . PRO A 1 78 ? 4.904 11.001 13.487 1.00 98.25 78 PRO A O 1
ATOM 625 N N . LEU A 1 79 ? 5.436 12.283 11.715 1.00 98.56 79 LEU A N 1
ATOM 626 C CA . LEU A 1 79 ? 6.125 11.206 11.013 1.00 98.56 79 LEU A CA 1
ATOM 627 C C . LEU A 1 79 ? 7.423 10.821 11.729 1.00 98.56 79 LEU A C 1
ATOM 629 O O . LEU A 1 79 ? 8.181 11.678 12.184 1.00 98.56 79 LEU A O 1
ATOM 633 N N . SER A 1 80 ? 7.685 9.520 11.781 1.00 98.38 80 SER A N 1
ATOM 634 C CA . SER A 1 80 ? 8.961 8.966 12.236 1.00 98.38 80 SER A CA 1
ATOM 635 C C . SER A 1 80 ? 10.060 9.110 11.178 1.00 98.38 80 SER A C 1
ATOM 637 O O . SER A 1 80 ? 9.786 9.268 9.987 1.00 98.38 80 SER A O 1
ATOM 639 N N . GLU A 1 81 ? 11.319 8.981 11.600 1.00 98.38 81 GLU A N 1
AT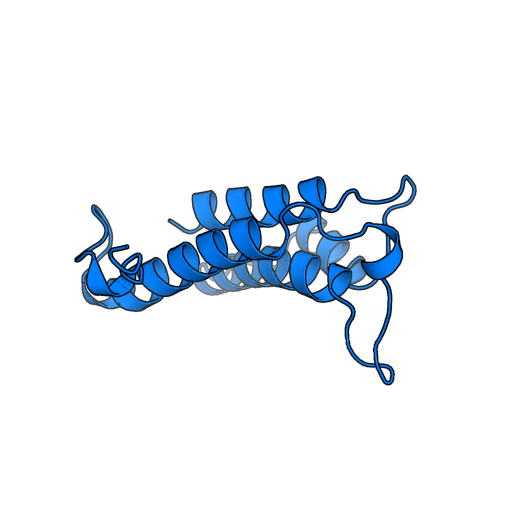OM 640 C CA . GLU A 1 81 ? 12.475 8.959 10.692 1.00 98.38 81 GLU A CA 1
ATOM 641 C C . GLU A 1 81 ? 12.345 7.867 9.620 1.00 98.38 81 GLU A C 1
ATOM 643 O O . GLU A 1 81 ? 12.579 8.122 8.441 1.00 98.38 81 GLU A O 1
ATOM 648 N N . PHE A 1 82 ? 11.864 6.681 10.000 1.00 97.06 82 PHE A N 1
ATOM 649 C CA . PHE A 1 82 ? 11.611 5.589 9.062 1.00 97.06 82 PHE A CA 1
ATOM 650 C C . PHE A 1 82 ? 10.565 5.959 7.999 1.00 97.06 82 PHE A C 1
ATOM 652 O O . PHE A 1 82 ? 10.751 5.678 6.817 1.00 97.06 82 PHE A O 1
ATOM 659 N N . GLN A 1 83 ? 9.484 6.641 8.386 1.00 98.31 83 GLN A N 1
ATOM 660 C CA . GLN A 1 83 ? 8.462 7.093 7.437 1.00 98.31 83 GLN A CA 1
ATOM 661 C C . GLN A 1 83 ? 8.990 8.168 6.482 1.00 98.31 83 GLN A C 1
ATOM 663 O O . GLN A 1 83 ? 8.611 8.178 5.309 1.00 98.31 83 GLN A O 1
ATOM 668 N N . PHE A 1 84 ? 9.879 9.049 6.950 1.00 98.31 84 PHE A N 1
ATOM 669 C CA . PHE A 1 84 ? 10.578 9.999 6.082 1.00 98.31 84 PHE A CA 1
ATOM 670 C C . PHE A 1 84 ? 11.544 9.304 5.123 1.00 98.31 84 PHE A C 1
ATOM 672 O O . PHE A 1 84 ? 11.574 9.652 3.943 1.00 98.31 84 PHE A O 1
ATOM 679 N N . GLN A 1 85 ? 12.289 8.299 5.588 1.00 96.44 85 GLN A N 1
ATOM 680 C CA . GLN A 1 85 ? 13.157 7.496 4.729 1.00 96.44 85 GLN A CA 1
ATOM 681 C C . GLN A 1 85 ? 12.344 6.812 3.626 1.00 96.44 85 GLN A C 1
ATOM 683 O O . GLN A 1 85 ? 12.683 6.932 2.452 1.00 96.44 85 GLN A O 1
ATOM 688 N N . GLN A 1 86 ? 11.234 6.167 3.990 1.00 95.81 86 GLN A N 1
ATOM 689 C CA . GLN A 1 86 ? 10.327 5.531 3.039 1.00 95.81 86 GLN A CA 1
ATOM 690 C C . GLN A 1 86 ? 9.723 6.520 2.041 1.00 95.81 86 GLN A C 1
ATOM 692 O O . GLN A 1 86 ? 9.568 6.167 0.880 1.00 95.81 86 GLN A O 1
ATOM 697 N N . LEU A 1 87 ? 9.375 7.733 2.481 1.00 97.25 87 LEU A N 1
ATOM 698 C CA . LEU A 1 87 ? 8.868 8.791 1.606 1.00 97.25 87 LEU A CA 1
ATOM 699 C C . LEU A 1 87 ? 9.936 9.259 0.606 1.00 97.25 87 LEU A C 1
ATOM 701 O O . LEU A 1 87 ? 9.632 9.442 -0.566 1.00 97.25 87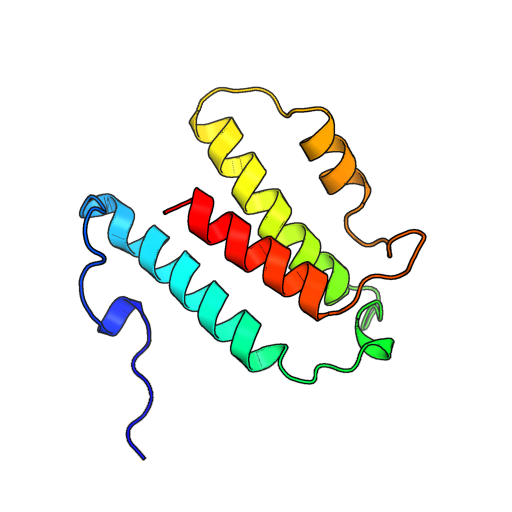 LEU A O 1
ATOM 705 N N . SER A 1 88 ? 11.178 9.432 1.060 1.00 96.25 88 SER A N 1
ATOM 706 C CA . SER A 1 88 ? 12.315 9.812 0.209 1.00 96.25 88 SER A CA 1
ATOM 707 C C . SER A 1 88 ? 12.673 8.724 -0.813 1.00 96.25 88 SER A C 1
ATOM 709 O O . SER A 1 88 ? 13.153 9.005 -1.910 1.00 96.25 88 SER A O 1
ATOM 711 N N . GLU A 1 89 ? 12.427 7.464 -0.458 1.00 95.00 89 GLU A N 1
ATOM 712 C CA . GLU A 1 89 ? 12.671 6.310 -1.319 1.00 95.00 89 GLU A CA 1
ATOM 713 C C . GLU A 1 89 ? 11.650 6.182 -2.467 1.00 95.00 89 GLU A C 1
ATOM 715 O O . GLU A 1 89 ? 11.961 5.552 -3.475 1.00 95.00 89 GLU A O 1
ATOM 720 N N . GLU A 1 90 ? 10.456 6.782 -2.362 1.00 96.75 90 GLU A N 1
ATOM 721 C CA . GLU A 1 90 ? 9.389 6.633 -3.363 1.00 96.75 90 GLU A CA 1
ATOM 722 C C . GLU A 1 90 ? 9.870 7.004 -4.782 1.00 96.75 90 GLU A C 1
ATOM 724 O O . GLU A 1 90 ? 10.279 8.130 -5.063 1.00 96.75 90 GLU A O 1
ATOM 729 N N . GLY A 1 91 ? 9.778 6.042 -5.704 1.00 95.06 91 GLY A N 1
ATOM 730 C CA . GLY A 1 91 ? 10.201 6.179 -7.099 1.00 95.06 91 GLY A CA 1
ATOM 731 C C . GLY A 1 91 ? 11.643 5.763 -7.378 1.00 95.06 91 GLY A C 1
ATOM 732 O O . GLY A 1 91 ? 12.040 5.768 -8.544 1.00 95.06 91 GLY A O 1
ATOM 733 N N . ASN A 1 92 ? 12.392 5.364 -6.350 1.00 93.94 92 ASN A N 1
ATOM 734 C CA . ASN A 1 92 ? 13.747 4.843 -6.465 1.00 93.94 92 ASN A CA 1
ATOM 735 C C . ASN A 1 92 ? 13.782 3.345 -6.147 1.00 93.94 92 ASN A C 1
ATOM 737 O O . ASN A 1 92 ? 13.088 2.868 -5.245 1.00 93.94 92 ASN A O 1
ATOM 741 N N . ASP A 1 93 ? 14.625 2.612 -6.873 1.00 91.38 93 ASP A N 1
ATOM 742 C CA . ASP A 1 93 ? 14.937 1.227 -6.531 1.00 91.38 93 ASP A CA 1
ATOM 743 C C . ASP A 1 93 ? 15.824 1.161 -5.273 1.00 91.38 93 ASP A C 1
ATOM 745 O O . ASP A 1 93 ? 16.530 2.122 -4.950 1.00 91.38 93 ASP A O 1
ATOM 749 N N . SER A 1 94 ? 15.808 0.033 -4.559 1.00 85.44 94 SER A N 1
ATOM 750 C CA . SER A 1 94 ? 16.698 -0.154 -3.408 1.00 85.44 94 SER A CA 1
ATOM 751 C C . SER A 1 94 ? 18.145 -0.361 -3.859 1.00 85.44 94 SER A C 1
ATOM 753 O O . SER A 1 94 ? 18.422 -0.737 -4.998 1.00 85.44 94 SER A O 1
ATOM 755 N N . THR A 1 95 ? 19.097 -0.181 -2.943 1.00 76.19 95 THR A N 1
ATOM 756 C CA . THR A 1 95 ? 20.529 -0.407 -3.216 1.00 76.19 95 THR A CA 1
ATOM 757 C C . THR A 1 95 ? 20.841 -1.838 -3.657 1.00 76.19 95 THR A C 1
ATOM 759 O O . THR A 1 95 ? 21.799 -2.054 -4.396 1.00 76.19 95 THR A O 1
ATOM 762 N N . SER A 1 96 ? 20.040 -2.811 -3.220 1.00 85.50 96 SER A N 1
ATOM 763 C CA . SER A 1 96 ? 20.140 -4.223 -3.602 1.00 85.50 96 SER A CA 1
ATOM 764 C C . SER A 1 96 ? 19.160 -4.641 -4.707 1.00 85.50 96 SER A C 1
ATOM 766 O O . SER A 1 96 ? 19.178 -5.804 -5.106 1.00 85.50 96 SER A O 1
ATOM 768 N N . GLY A 1 97 ? 18.316 -3.723 -5.188 1.00 88.50 97 GLY A N 1
ATOM 769 C CA . GLY A 1 97 ? 17.195 -3.994 -6.086 1.00 88.50 97 GLY A CA 1
ATOM 770 C C . GLY A 1 97 ? 15.997 -4.615 -5.363 1.00 88.50 97 GLY A C 1
ATOM 771 O O . GLY A 1 97 ? 16.117 -5.634 -4.680 1.00 88.50 97 GLY A O 1
ATOM 772 N N . TYR A 1 98 ? 14.823 -4.006 -5.501 1.00 94.00 98 TYR A N 1
ATOM 773 C CA . TYR A 1 98 ? 13.567 -4.586 -5.037 1.00 94.00 98 TYR A CA 1
ATOM 774 C C . TYR A 1 98 ? 13.136 -5.740 -5.935 1.00 94.00 98 TYR A C 1
ATOM 776 O O . TYR A 1 98 ? 13.176 -5.643 -7.160 1.00 94.00 98 TYR A O 1
ATOM 784 N N . LYS A 1 99 ? 12.602 -6.802 -5.333 1.00 95.44 99 LYS A N 1
ATOM 785 C CA . LYS A 1 99 ? 11.714 -7.722 -6.044 1.00 95.44 99 LYS A CA 1
ATOM 786 C C . LYS A 1 99 ? 10.296 -7.171 -6.006 1.00 95.44 99 LYS A C 1
ATOM 788 O O . LYS A 1 99 ? 9.881 -6.539 -5.036 1.00 95.44 99 LYS A O 1
ATOM 793 N N . VAL A 1 100 ? 9.504 -7.505 -7.022 1.00 96.56 100 VAL A N 1
ATOM 794 C CA . VAL A 1 100 ? 8.065 -7.194 -7.047 1.00 96.56 100 VAL A CA 1
ATOM 795 C C . VAL A 1 100 ? 7.372 -7.701 -5.771 1.00 96.56 100 VAL A C 1
ATOM 797 O O . VAL A 1 100 ? 6.604 -6.969 -5.148 1.00 96.56 100 VAL A O 1
ATOM 800 N N . SER A 1 101 ? 7.719 -8.913 -5.322 1.00 96.94 101 SER A N 1
ATOM 801 C CA . SER A 1 101 ? 7.195 -9.519 -4.0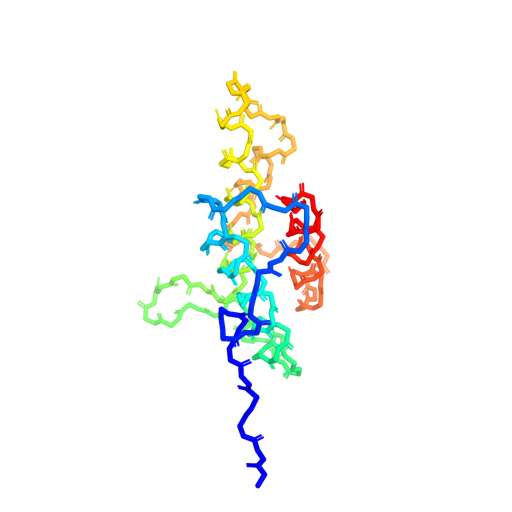93 1.00 96.94 101 SER A CA 1
ATOM 802 C C . SER A 1 101 ? 7.458 -8.694 -2.835 1.00 96.94 101 SER A C 1
ATOM 804 O O . SER A 1 101 ? 6.636 -8.707 -1.924 1.00 96.94 101 SER A O 1
ATOM 806 N N . ASP A 1 102 ? 8.577 -7.973 -2.767 1.00 96.38 102 ASP A N 1
ATOM 807 C CA . ASP A 1 102 ? 8.944 -7.199 -1.579 1.00 96.38 102 ASP A CA 1
ATOM 808 C C . ASP A 1 102 ? 7.972 -6.031 -1.389 1.00 96.38 102 ASP A C 1
ATOM 810 O O . ASP A 1 102 ? 7.482 -5.787 -0.285 1.00 96.38 102 ASP A O 1
ATOM 814 N N . LEU A 1 103 ? 7.625 -5.353 -2.487 1.00 97.56 103 LEU A N 1
ATOM 815 C CA . LEU A 1 103 ? 6.697 -4.224 -2.480 1.00 97.56 103 LEU A CA 1
ATOM 816 C C . LEU A 1 103 ? 5.243 -4.670 -2.256 1.00 97.56 103 LEU A C 1
ATOM 818 O O . LEU A 1 103 ? 4.517 -4.016 -1.504 1.00 97.56 103 LEU A O 1
ATOM 822 N N . ILE A 1 104 ? 4.834 -5.810 -2.829 1.00 98.25 104 ILE A N 1
ATOM 823 C CA . ILE A 1 104 ? 3.523 -6.420 -2.540 1.00 98.25 104 ILE A CA 1
ATOM 824 C C . ILE A 1 104 ? 3.425 -6.773 -1.051 1.00 98.25 104 ILE A C 1
ATOM 826 O O . ILE A 1 104 ? 2.466 -6.389 -0.381 1.00 98.25 104 ILE A O 1
ATOM 830 N N . ASN A 1 105 ? 4.436 -7.458 -0.506 1.00 98.31 105 ASN A N 1
ATOM 831 C CA . ASN A 1 105 ? 4.452 -7.867 0.899 1.00 98.31 105 ASN A CA 1
ATOM 832 C C . ASN A 1 105 ? 4.438 -6.663 1.841 1.00 98.31 105 ASN A C 1
ATOM 834 O O . ASN A 1 105 ? 3.733 -6.681 2.850 1.00 98.31 105 ASN A O 1
ATOM 838 N N . ARG A 1 106 ? 5.154 -5.589 1.492 1.00 97.50 106 ARG A N 1
ATOM 839 C CA . ARG A 1 106 ? 5.114 -4.324 2.231 1.00 97.50 106 ARG A CA 1
ATOM 840 C C . ARG A 1 106 ? 3.691 -3.756 2.302 1.00 97.50 106 ARG A C 1
ATOM 842 O O . ARG A 1 106 ? 3.271 -3.344 3.381 1.00 97.50 106 ARG A O 1
ATOM 849 N N . TYR A 1 107 ? 2.937 -3.760 1.199 1.00 98.44 107 TYR A N 1
ATOM 850 C CA . TYR A 1 107 ? 1.541 -3.309 1.204 1.00 98.44 107 TYR A CA 1
ATOM 851 C C . TYR A 1 107 ? 0.616 -4.252 1.985 1.00 98.44 107 TYR A C 1
ATOM 853 O O . TYR A 1 107 ? -0.177 -3.783 2.801 1.00 98.44 107 TYR A O 1
ATOM 861 N N . ASN A 1 108 ? 0.761 -5.570 1.806 1.00 98.69 108 ASN A N 1
ATOM 862 C CA . ASN A 1 108 ? -0.010 -6.580 2.540 1.00 98.69 108 ASN A CA 1
ATOM 863 C C . ASN A 1 108 ? 0.104 -6.365 4.057 1.00 98.69 108 ASN A C 1
ATOM 865 O O . ASN A 1 108 ? -0.917 -6.182 4.725 1.00 98.69 108 ASN A O 1
ATOM 869 N N . LEU A 1 109 ? 1.339 -6.266 4.561 1.00 98.56 109 LEU A N 1
ATOM 870 C CA . LEU A 1 109 ? 1.630 -6.004 5.972 1.00 98.56 109 LEU A CA 1
ATOM 871 C C . LEU A 1 109 ? 1.081 -4.656 6.442 1.00 98.56 109 LEU A C 1
ATOM 873 O O . LEU A 1 109 ? 0.640 -4.538 7.583 1.00 98.56 109 LEU A O 1
ATOM 877 N N . GLN A 1 110 ? 1.102 -3.626 5.594 1.00 98.44 110 GLN A N 1
ATOM 878 C CA . GLN A 1 110 ? 0.555 -2.331 5.983 1.00 98.44 110 GLN A CA 1
ATOM 879 C C . GLN A 1 110 ? -0.969 -2.364 6.107 1.00 98.44 110 GLN A C 1
ATOM 881 O O . GLN A 1 110 ? -1.508 -1.773 7.040 1.00 98.44 110 GLN A O 1
ATOM 886 N N . VAL A 1 111 ? -1.665 -3.083 5.223 1.00 98.44 111 VAL A N 1
ATOM 887 C CA . VAL A 1 111 ? -3.108 -3.287 5.375 1.00 98.44 111 VAL A CA 1
ATOM 888 C C . VAL A 1 111 ? -3.400 -4.118 6.635 1.00 98.44 111 VAL A C 1
ATOM 890 O O . VAL A 1 111 ? -4.367 -3.814 7.318 1.00 98.44 111 VAL A O 1
ATOM 893 N N . ASP A 1 112 ? -2.543 -5.074 7.031 1.00 98.06 112 ASP A N 1
ATOM 894 C CA . ASP A 1 112 ? -2.757 -5.851 8.269 1.00 98.06 112 ASP A CA 1
ATOM 895 C C . ASP A 1 112 ? -2.647 -4.970 9.519 1.00 98.06 112 ASP A C 1
ATOM 897 O O . ASP A 1 112 ? -3.319 -5.222 10.508 1.00 98.06 112 ASP A O 1
ATOM 901 N N . LYS A 1 113 ? -1.819 -3.920 9.476 1.00 96.94 113 LYS A N 1
ATOM 902 C CA . LYS A 1 113 ? -1.713 -2.927 10.558 1.00 96.94 113 LYS A CA 1
ATOM 903 C C . LYS A 1 113 ? -2.873 -1.930 10.588 1.00 96.94 113 LYS A C 1
ATOM 905 O O . LYS A 1 113 ? -3.091 -1.294 11.617 1.00 96.94 113 LYS A O 1
ATOM 910 N N . ALA A 1 114 ? -3.515 -1.700 9.444 1.00 95.25 114 ALA A N 1
ATOM 911 C CA . ALA A 1 114 ? -4.601 -0.734 9.294 1.00 95.25 114 ALA A CA 1
ATOM 912 C C . ALA A 1 114 ? -5.970 -1.314 9.687 1.00 95.25 114 ALA A C 1
ATOM 914 O O . ALA A 1 114 ? -6.893 -0.544 9.963 1.00 95.25 114 ALA A O 1
ATOM 915 N N . MET A 1 115 ? -6.084 -2.644 9.679 1.00 93.94 115 MET A N 1
ATOM 916 C CA . MET A 1 115 ? -7.264 -3.421 10.062 1.00 93.94 115 MET A CA 1
ATOM 917 C C . MET A 1 115 ? -7.260 -3.758 11.553 1.00 93.94 115 MET A C 1
ATOM 919 O O . MET A 1 115 ? -8.368 -3.761 12.132 1.00 93.94 115 MET A O 1
#